Protein AF-A0A8J3SAU2-F1 (afdb_monomer_lite)

Organism: Planobispora rosea (NCBI:txid35762)

Structure (mmCIF, N/CA/C/O backbone):
data_AF-A0A8J3SAU2-F1
#
_entry.id   AF-A0A8J3SAU2-F1
#
loop_
_atom_site.group_PDB
_atom_site.id
_atom_site.type_symbol
_atom_site.label_atom_id
_atom_site.label_alt_id
_atom_site.label_comp_id
_atom_site.label_asym_id
_atom_site.label_entity_id
_atom_site.label_seq_id
_atom_site.pdbx_PDB_ins_code
_atom_site.Cartn_x
_atom_site.Cartn_y
_atom_site.Cartn_z
_atom_site.occupancy
_atom_site.B_iso_or_equiv
_atom_site.auth_seq_id
_atom_site.auth_comp_id
_atom_site.auth_asym_id
_atom_site.auth_atom_id
_atom_site.pdbx_PDB_model_num
ATOM 1 N N . MET A 1 1 ? -17.164 4.949 3.002 1.00 66.25 1 MET A N 1
ATOM 2 C CA . MET A 1 1 ? -15.833 5.592 3.132 1.00 66.25 1 MET A CA 1
ATOM 3 C C . MET A 1 1 ? -14.760 4.548 3.434 1.00 66.25 1 MET A C 1
ATOM 5 O O . MET A 1 1 ? -15.065 3.573 4.115 1.00 66.25 1 MET A O 1
ATOM 9 N N . VAL A 1 2 ? -13.533 4.731 2.931 1.00 74.06 2 VAL A N 1
ATOM 10 C CA . VAL A 1 2 ? -12.413 3.766 3.058 1.00 74.06 2 VAL A CA 1
ATOM 11 C C . VAL A 1 2 ? -12.105 3.434 4.522 1.00 74.06 2 VAL A C 1
ATOM 13 O O . VAL A 1 2 ? -11.921 2.268 4.854 1.00 74.06 2 VAL A O 1
ATOM 16 N N . MET A 1 3 ? -12.150 4.433 5.409 1.00 79.06 3 MET A N 1
ATOM 17 C CA . MET A 1 3 ? -11.854 4.253 6.837 1.00 79.06 3 MET A CA 1
ATOM 18 C C . MET A 1 3 ? -12.860 3.346 7.553 1.00 79.06 3 MET A C 1
ATOM 20 O O . MET A 1 3 ? -12.459 2.465 8.304 1.00 79.06 3 MET A O 1
ATOM 24 N N . HIS A 1 4 ? -14.154 3.477 7.247 1.00 74.62 4 HIS A N 1
ATOM 25 C CA . HIS A 1 4 ? -15.197 2.615 7.816 1.00 74.62 4 HIS A CA 1
ATOM 26 C C . HIS A 1 4 ? -15.057 1.161 7.352 1.00 74.62 4 HIS A C 1
ATOM 28 O O . HIS A 1 4 ? -15.196 0.239 8.147 1.00 74.62 4 HIS A O 1
ATOM 34 N N . ARG A 1 5 ? -14.737 0.940 6.067 1.00 77.50 5 ARG A N 1
ATOM 35 C CA . ARG A 1 5 ? -14.448 -0.409 5.542 1.00 77.50 5 ARG A CA 1
ATOM 36 C C . ARG A 1 5 ? -13.194 -1.015 6.174 1.00 77.50 5 ARG A C 1
ATOM 38 O O . ARG A 1 5 ? -13.095 -2.228 6.288 1.00 77.50 5 ARG A O 1
ATOM 45 N N . ALA A 1 6 ? -12.255 -0.168 6.582 1.00 71.50 6 ALA A N 1
ATOM 46 C CA . ALA A 1 6 ? -11.039 -0.560 7.278 1.00 71.50 6 ALA A CA 1
ATOM 47 C C . ALA A 1 6 ? -11.215 -0.715 8.797 1.00 71.50 6 ALA A C 1
ATOM 49 O O . ALA A 1 6 ? -10.228 -0.988 9.473 1.00 71.50 6 ALA A O 1
ATOM 50 N N . ALA A 1 7 ? -12.416 -0.474 9.340 1.00 75.00 7 ALA A N 1
ATOM 51 C CA . ALA A 1 7 ? -12.669 -0.374 10.779 1.00 75.00 7 ALA A CA 1
ATOM 52 C C . ALA A 1 7 ? -11.686 0.565 11.513 1.00 75.00 7 ALA A C 1
ATOM 54 O O . ALA A 1 7 ? -11.315 0.295 12.647 1.00 75.00 7 ALA A O 1
ATOM 55 N N . TRP A 1 8 ? -11.228 1.639 10.852 1.00 72.44 8 TRP A N 1
ATOM 56 C CA . TRP A 1 8 ? -10.194 2.551 11.371 1.00 72.44 8 TRP A CA 1
ATOM 57 C C . TRP A 1 8 ? -8.856 1.866 11.697 1.00 72.44 8 TRP A C 1
ATOM 59 O O . TRP A 1 8 ? -8.111 2.279 12.587 1.00 72.44 8 TRP A O 1
ATOM 69 N N . ARG A 1 9 ? -8.509 0.829 10.928 1.00 73.12 9 ARG A N 1
ATOM 70 C CA . ARG A 1 9 ? -7.254 0.081 11.071 1.00 73.12 9 ARG A CA 1
ATOM 71 C C . ARG A 1 9 ? -6.407 0.197 9.816 1.00 73.12 9 ARG A C 1
ATOM 73 O O . ARG A 1 9 ? -6.909 0.238 8.692 1.00 73.12 9 ARG A O 1
ATOM 80 N N . CYS A 1 10 ? -5.094 0.209 10.013 1.00 76.94 10 CYS A N 1
ATOM 81 C CA . CYS A 1 10 ? -4.149 0.086 8.914 1.00 76.94 10 CYS A CA 1
ATOM 82 C C . CYS A 1 10 ? -4.275 -1.295 8.246 1.00 76.94 10 CYS A C 1
ATOM 84 O O . CYS A 1 10 ? -4.288 -2.317 8.928 1.00 76.94 10 CYS A O 1
ATOM 86 N N . GLN A 1 11 ? -4.305 -1.325 6.913 1.00 78.56 11 GLN A N 1
ATOM 87 C CA . GLN A 1 11 ? -4.401 -2.540 6.095 1.00 78.56 11 GLN A CA 1
ATOM 88 C C . GLN A 1 11 ? -3.042 -2.938 5.475 1.00 78.56 11 GLN A C 1
ATOM 90 O O . GLN A 1 11 ? -2.994 -3.461 4.362 1.00 78.56 11 GLN A O 1
ATOM 95 N N . CYS A 1 12 ? -1.925 -2.673 6.172 1.00 75.81 12 CYS A N 1
ATOM 96 C CA . CYS A 1 12 ? -0.592 -3.120 5.745 1.00 75.81 12 CYS A CA 1
ATOM 97 C C . CYS A 1 12 ? -0.538 -4.660 5.689 1.00 75.81 12 CYS A C 1
ATOM 99 O O . CYS A 1 12 ? -1.033 -5.334 6.588 1.00 75.81 12 CYS A O 1
ATOM 101 N N . THR A 1 13 ? 0.123 -5.228 4.679 1.00 71.56 13 THR A N 1
ATOM 102 C CA . THR A 1 13 ? 0.445 -6.669 4.649 1.00 71.56 13 THR A CA 1
ATOM 103 C C . THR A 1 13 ? 1.711 -6.987 5.442 1.00 71.56 13 THR A C 1
ATOM 105 O O . THR A 1 13 ? 1.843 -8.072 6.002 1.00 71.56 13 THR A O 1
ATOM 108 N N . ARG A 1 14 ? 2.650 -6.035 5.518 1.00 68.31 14 ARG A N 1
ATOM 109 C CA . ARG A 1 14 ? 3.881 -6.149 6.303 1.00 68.31 14 ARG A CA 1
ATOM 110 C C . ARG A 1 14 ? 4.207 -4.819 6.955 1.00 68.31 14 ARG A C 1
ATOM 112 O O . ARG A 1 14 ? 4.544 -3.851 6.277 1.00 68.31 14 ARG A O 1
ATOM 119 N N . CYS A 1 15 ? 4.122 -4.775 8.276 1.00 69.56 15 CYS A N 1
ATOM 120 C CA . CYS A 1 15 ? 4.377 -3.546 9.005 1.00 69.56 15 CYS A CA 1
ATOM 121 C C . CYS A 1 15 ? 5.862 -3.409 9.406 1.00 69.56 15 CYS A C 1
ATOM 123 O O . CYS A 1 15 ? 6.438 -4.364 9.933 1.00 69.56 15 CYS A O 1
ATOM 125 N N . PRO A 1 16 ? 6.498 -2.243 9.149 1.00 59.84 16 PRO A N 1
ATOM 126 C CA . PRO A 1 16 ? 7.950 -2.061 9.276 1.00 59.84 16 PRO A CA 1
ATOM 127 C C . PRO A 1 16 ? 8.448 -2.014 10.725 1.00 59.84 16 PRO A C 1
ATOM 129 O O . PRO A 1 16 ? 9.619 -2.284 10.983 1.00 59.84 16 PRO A O 1
ATOM 132 N N . ALA A 1 17 ? 7.576 -1.713 11.688 1.00 56.22 17 ALA A N 1
ATOM 133 C CA . ALA A 1 17 ? 7.918 -1.782 13.101 1.00 56.22 17 ALA A CA 1
ATOM 134 C C . ALA A 1 17 ? 7.848 -3.242 13.582 1.00 56.22 17 ALA A C 1
ATOM 136 O O . ALA A 1 17 ? 6.811 -3.716 14.040 1.00 56.22 17 ALA A O 1
ATOM 137 N N . HIS A 1 18 ? 8.981 -3.944 13.523 1.00 47.38 18 HIS A N 1
ATOM 138 C CA . HIS A 1 18 ? 9.188 -5.323 14.003 1.00 47.38 18 HIS A CA 1
ATOM 139 C C . HIS A 1 18 ? 8.851 -5.540 15.502 1.00 47.38 18 HIS A C 1
ATOM 141 O O . HIS A 1 18 ? 8.913 -6.658 16.006 1.00 47.38 18 HIS A O 1
ATOM 147 N N . LYS A 1 19 ? 8.524 -4.464 16.228 1.00 44.19 19 LYS A N 1
ATOM 148 C CA . LYS A 1 19 ? 8.234 -4.428 17.669 1.00 44.19 19 LYS A CA 1
ATOM 149 C C . LYS A 1 19 ? 6.766 -4.126 18.004 1.00 44.19 19 LYS A C 1
ATOM 151 O O . LYS A 1 19 ? 6.452 -4.066 19.184 1.00 44.19 19 LYS A O 1
ATOM 156 N N . ARG A 1 20 ? 5.895 -3.905 17.008 1.00 47.12 20 ARG A N 1
ATOM 157 C CA . ARG A 1 20 ? 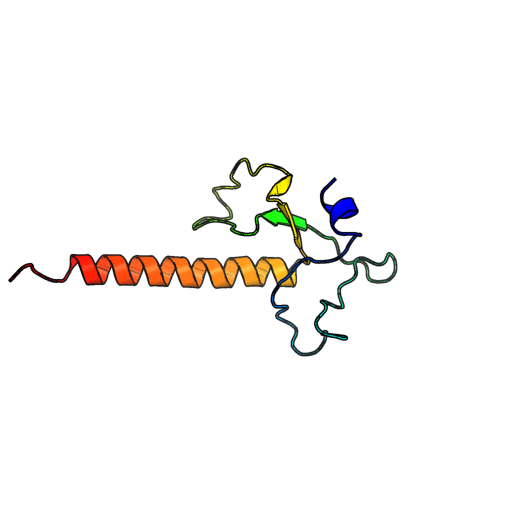4.467 -3.592 17.215 1.00 47.12 20 ARG A CA 1
ATOM 158 C C . ARG A 1 20 ? 3.522 -4.487 16.400 1.00 47.12 20 ARG A C 1
ATOM 160 O O . ARG A 1 20 ? 2.640 -4.007 15.681 1.00 47.12 20 ARG A O 1
ATOM 167 N N . GLN A 1 21 ? 3.811 -5.786 16.405 1.00 44.84 21 GLN A N 1
ATOM 168 C CA . GLN A 1 21 ? 2.950 -6.804 15.811 1.00 44.84 21 GLN A CA 1
ATOM 169 C C . GLN A 1 21 ? 2.343 -7.647 16.928 1.00 44.84 21 GLN A C 1
ATOM 171 O O . GLN A 1 21 ? 2.886 -8.690 17.287 1.00 44.84 21 GLN A O 1
ATOM 176 N N . TYR A 1 22 ? 1.204 -7.226 17.469 1.00 48.31 22 TYR A N 1
ATOM 177 C CA . TYR A 1 22 ? 0.394 -8.119 18.288 1.00 48.31 22 TYR A CA 1
ATOM 178 C C . TYR A 1 22 ? -0.417 -9.029 17.356 1.00 48.31 22 TYR A C 1
ATOM 180 O O . TYR A 1 22 ? -1.249 -8.564 16.577 1.00 48.31 22 TYR A O 1
ATOM 188 N N . GLN A 1 23 ? -0.131 -10.335 17.382 1.00 49.44 23 GLN A N 1
ATOM 189 C CA . GLN A 1 23 ? -0.803 -11.357 16.561 1.00 49.44 23 GLN A CA 1
ATOM 190 C C . GLN A 1 23 ? -0.815 -11.063 15.043 1.00 49.44 23 GLN A C 1
ATOM 192 O O . GLN A 1 23 ? -1.845 -11.203 14.385 1.00 49.44 23 GLN A O 1
ATOM 197 N N . GLY A 1 24 ? 0.313 -10.613 14.481 1.00 49.38 24 GLY A N 1
ATOM 198 C CA . GLY A 1 24 ? 0.435 -10.362 13.036 1.00 49.38 24 GLY A CA 1
ATOM 199 C C . GLY A 1 24 ? -0.330 -9.132 12.527 1.00 49.38 24 GLY A C 1
ATOM 200 O O . GLY A 1 24 ? -0.519 -8.987 11.322 1.00 49.38 24 GLY A O 1
ATOM 201 N N . ARG A 1 25 ? -0.772 -8.242 13.425 1.00 52.66 25 ARG A N 1
ATOM 202 C CA . ARG A 1 25 ? -1.521 -7.021 13.098 1.00 52.66 25 ARG A CA 1
ATOM 203 C C . ARG A 1 25 ? -0.699 -5.775 13.413 1.00 52.66 25 ARG A C 1
ATOM 205 O O . ARG A 1 25 ? 0.071 -5.763 14.366 1.00 52.66 25 ARG A O 1
ATOM 212 N N . CYS A 1 26 ? -0.860 -4.719 12.614 1.00 59.22 26 CYS A N 1
ATOM 213 C CA . CYS A 1 26 ? -0.314 -3.406 12.950 1.00 59.22 26 CYS A CA 1
ATOM 214 C C . CYS A 1 26 ? -1.013 -2.890 14.213 1.00 59.22 26 CYS A C 1
ATOM 216 O O . CYS A 1 26 ? -2.196 -2.572 14.147 1.00 59.22 26 CYS A O 1
ATOM 218 N N . GLU A 1 27 ? -0.307 -2.764 15.339 1.00 57.06 27 GLU A N 1
ATOM 219 C CA . GLU A 1 27 ? -0.876 -2.187 16.577 1.00 57.06 27 GLU A CA 1
ATOM 220 C C . GLU A 1 27 ? -1.172 -0.686 16.472 1.00 57.06 27 GLU A C 1
ATOM 222 O O . GLU A 1 27 ? -1.611 -0.062 17.432 1.00 57.06 27 GLU A O 1
ATOM 227 N N . THR A 1 28 ? -0.923 -0.064 15.319 1.00 54.97 28 THR A N 1
ATOM 228 C CA . THR A 1 28 ? -1.376 1.306 15.072 1.00 54.97 28 THR A CA 1
ATOM 229 C C . THR A 1 28 ? -2.847 1.282 14.680 1.00 54.97 28 THR A C 1
ATOM 231 O O . THR A 1 28 ? -3.225 1.529 13.535 1.00 54.97 28 THR A O 1
ATOM 234 N N . GLU A 1 29 ? -3.672 0.897 15.645 1.00 49.91 29 GLU A N 1
ATOM 235 C CA . GLU A 1 29 ? -5.095 1.177 15.632 1.00 49.91 29 GLU A CA 1
ATOM 236 C C . GLU A 1 29 ? -5.239 2.696 15.728 1.00 49.91 29 GLU A C 1
ATOM 238 O O . GLU A 1 29 ? -4.610 3.323 16.588 1.00 49.91 29 GLU A O 1
ATOM 243 N N . SER A 1 30 ? -6.020 3.302 14.830 1.00 53.06 30 SER A N 1
ATOM 244 C CA . SER A 1 30 ? -6.479 4.679 15.021 1.00 53.06 30 SER A CA 1
ATOM 245 C C . SER A 1 30 ? -7.565 4.655 16.091 1.00 53.06 30 SER A C 1
ATOM 247 O O . SER A 1 30 ? -8.714 4.981 15.821 1.00 53.06 30 SER A O 1
ATOM 249 N N . ASP A 1 31 ? -7.211 4.192 17.283 1.00 47.06 31 ASP A N 1
ATOM 250 C CA . ASP A 1 31 ? -8.036 4.384 18.453 1.00 47.06 31 ASP A CA 1
ATOM 251 C C . ASP A 1 31 ? -7.866 5.838 18.891 1.00 47.06 31 ASP A C 1
ATOM 253 O O . ASP A 1 31 ? -6.775 6.415 18.792 1.00 47.06 31 ASP A O 1
ATOM 257 N N . GLU A 1 32 ? -8.954 6.450 19.334 1.00 46.94 32 GLU A N 1
ATOM 258 C CA . GLU A 1 32 ? -9.040 7.865 19.700 1.00 46.94 32 GLU 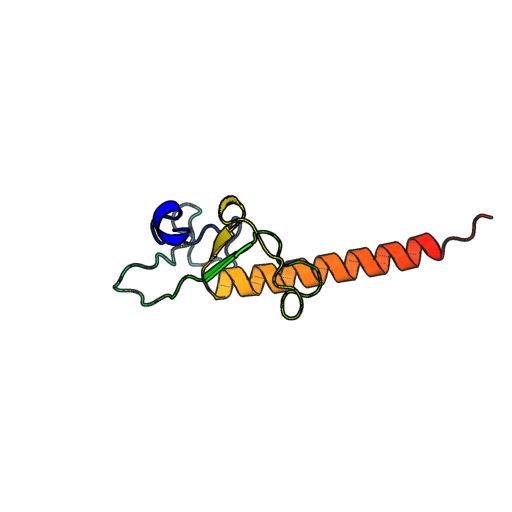A CA 1
ATOM 259 C C . GLU A 1 32 ? -7.984 8.243 20.761 1.00 46.94 32 GLU A C 1
ATOM 261 O O . GLU A 1 32 ? -7.589 9.403 20.875 1.00 46.94 32 GLU A O 1
ATOM 266 N N . GLN A 1 33 ? -7.446 7.241 21.468 1.00 42.69 33 GLN A N 1
ATOM 267 C CA . GLN A 1 33 ? -6.381 7.369 22.458 1.00 42.69 33 GLN A CA 1
ATOM 268 C C . GLN A 1 33 ? -4.941 7.418 21.895 1.00 42.69 33 GLN A C 1
ATOM 270 O O . GLN A 1 33 ? -4.044 7.849 22.619 1.00 42.69 33 GLN A O 1
ATOM 275 N N . THR A 1 34 ? -4.668 7.007 20.644 1.00 49.41 34 THR A N 1
ATOM 276 C CA . THR A 1 34 ? -3.290 6.946 20.082 1.00 49.41 34 THR A CA 1
ATOM 277 C C . THR A 1 34 ? -2.956 8.060 19.081 1.00 49.41 34 THR A C 1
ATOM 279 O O . THR A 1 34 ? -1.781 8.292 18.788 1.00 49.41 34 THR A O 1
ATOM 282 N N . GLY A 1 35 ? -3.964 8.770 18.560 1.00 54.47 35 GLY A N 1
ATOM 283 C CA . GLY A 1 35 ? -3.789 9.973 17.734 1.00 54.47 35 GLY A CA 1
ATOM 284 C C . GLY A 1 35 ? -3.232 9.751 16.319 1.00 54.47 35 GLY A C 1
ATOM 285 O O . GLY A 1 35 ? -2.820 10.716 15.668 1.00 54.47 35 GLY A O 1
ATOM 286 N N . VAL A 1 36 ? -3.194 8.517 15.805 1.00 62.38 36 VAL A N 1
ATOM 287 C CA . VAL A 1 36 ? -2.625 8.259 14.472 1.00 62.38 36 VAL A CA 1
ATOM 288 C C . VAL A 1 36 ? -3.633 8.524 13.358 1.00 62.38 36 VAL A C 1
ATOM 290 O O . VAL A 1 36 ? -4.611 7.807 13.189 1.00 62.38 36 VAL A O 1
ATOM 293 N N . ARG A 1 37 ? -3.343 9.528 12.524 1.00 69.44 37 ARG A N 1
ATOM 294 C CA . ARG A 1 37 ? -4.145 9.855 11.338 1.00 69.44 37 ARG A CA 1
ATOM 295 C C . ARG A 1 37 ? -3.934 8.819 10.234 1.00 69.44 37 ARG A C 1
ATOM 297 O O . ARG A 1 37 ? -2.816 8.657 9.744 1.00 69.44 37 ARG A O 1
ATOM 304 N N . LEU A 1 38 ? -5.010 8.151 9.822 1.00 75.69 38 LEU A N 1
ATOM 305 C CA . LEU A 1 38 ? -4.996 7.235 8.682 1.00 75.69 38 LEU A CA 1
ATOM 306 C C . LEU A 1 38 ? -5.106 7.981 7.353 1.00 75.69 38 LEU A C 1
ATOM 308 O O . LEU A 1 38 ? -5.813 8.980 7.228 1.00 75.69 38 LEU A O 1
ATOM 312 N N . ILE A 1 39 ? -4.439 7.436 6.342 1.00 83.38 39 ILE A N 1
ATOM 313 C CA . ILE A 1 39 ? -4.401 7.963 4.979 1.00 83.38 39 ILE A CA 1
ATOM 314 C C . ILE A 1 39 ? -5.106 6.963 4.061 1.00 83.38 39 ILE A C 1
ATOM 316 O O . ILE A 1 39 ? -4.841 5.762 4.130 1.00 83.38 39 ILE A O 1
ATOM 320 N N . ALA A 1 40 ? -6.023 7.436 3.215 1.00 85.44 40 ALA A N 1
ATOM 321 C CA . ALA A 1 40 ? -6.598 6.618 2.152 1.00 85.44 40 ALA A CA 1
ATOM 322 C C . ALA A 1 40 ? -5.677 6.695 0.933 1.00 85.44 40 ALA A C 1
ATOM 324 O O . ALA A 1 40 ? -5.553 7.754 0.325 1.00 85.44 40 ALA A O 1
ATOM 325 N N . ALA A 1 41 ? -5.030 5.586 0.592 1.00 84.50 41 ALA A N 1
ATOM 326 C CA . ALA A 1 41 ? -4.096 5.532 -0.526 1.00 84.50 41 ALA A CA 1
ATOM 327 C C . ALA A 1 41 ? -4.174 4.178 -1.249 1.00 84.50 41 ALA A C 1
ATOM 329 O O . ALA A 1 41 ? -4.584 3.182 -0.635 1.00 84.50 41 ALA A O 1
ATOM 330 N N . PRO A 1 42 ? -3.822 4.118 -2.545 1.00 83.00 42 PRO A N 1
ATOM 331 C CA . PRO A 1 42 ? -3.793 2.865 -3.291 1.00 83.00 42 PRO A CA 1
ATOM 332 C C . PRO A 1 42 ? -2.784 1.867 -2.722 1.00 83.00 42 PRO A C 1
ATOM 334 O O . PRO A 1 42 ? -1.827 2.233 -2.041 1.00 83.00 42 PRO A O 1
ATOM 337 N N . LEU A 1 43 ? -2.991 0.589 -3.047 1.00 81.38 43 LEU A N 1
ATOM 338 C CA . LEU A 1 43 ? -2.016 -0.469 -2.769 1.00 81.38 43 LEU A CA 1
ATOM 339 C C . LEU A 1 43 ? -0.740 -0.332 -3.610 1.00 81.38 43 LEU A C 1
ATOM 341 O O . LEU A 1 43 ? 0.337 -0.721 -3.157 1.00 81.38 43 LEU A O 1
ATOM 345 N N . ASP A 1 44 ? -0.862 0.217 -4.817 1.00 79.50 44 ASP A N 1
ATOM 346 C CA . ASP A 1 44 ? 0.276 0.578 -5.649 1.00 79.50 44 ASP A CA 1
ATOM 347 C C . ASP A 1 44 ? 0.271 2.089 -5.922 1.00 79.50 44 ASP A C 1
ATOM 349 O O . ASP A 1 44 ? -0.655 2.595 -6.558 1.00 79.50 44 ASP A O 1
ATOM 353 N N . PRO A 1 45 ? 1.263 2.831 -5.409 1.00 73.69 45 PRO A N 1
ATOM 354 C CA . PRO A 1 45 ? 1.365 4.268 -5.607 1.00 73.69 45 PRO A CA 1
ATOM 355 C C . PRO A 1 45 ? 2.037 4.649 -6.940 1.00 73.69 45 PRO A C 1
ATOM 357 O O . PRO A 1 45 ? 2.209 5.835 -7.207 1.00 73.69 45 PRO A O 1
ATOM 360 N N . GLY A 1 46 ? 2.426 3.677 -7.773 1.00 76.94 46 GLY A N 1
ATOM 361 C CA . GLY A 1 46 ? 3.108 3.922 -9.038 1.00 76.94 46 GLY A CA 1
ATOM 362 C C . GLY A 1 46 ? 4.570 4.382 -8.902 1.00 76.94 46 GLY A C 1
ATOM 363 O O . GLY A 1 46 ? 5.101 4.521 -7.793 1.00 76.94 46 GLY A O 1
ATOM 364 N N . PRO A 1 47 ? 5.245 4.614 -10.043 1.00 71.94 47 PRO A N 1
ATOM 365 C CA . PRO A 1 47 ? 6.656 5.004 -10.088 1.00 71.94 47 PRO A CA 1
ATOM 366 C C . PRO A 1 47 ? 6.903 6.442 -9.611 1.00 71.94 47 PRO A C 1
ATOM 368 O O . PRO A 1 47 ? 7.969 6.725 -9.062 1.00 71.94 47 PRO A O 1
ATOM 371 N N . ASP A 1 48 ? 5.913 7.333 -9.749 1.00 71.62 48 ASP A N 1
ATOM 372 C CA . ASP A 1 48 ? 5.966 8.699 -9.220 1.00 71.62 48 ASP A CA 1
ATOM 373 C C . ASP A 1 48 ? 4.727 9.024 -8.361 1.00 71.62 48 ASP A C 1
ATOM 375 O O . ASP A 1 48 ? 3.776 9.655 -8.828 1.00 71.62 48 ASP A O 1
ATOM 379 N N . PRO A 1 49 ? 4.740 8.615 -7.079 1.00 63.59 49 PRO A N 1
ATOM 380 C CA . PRO A 1 49 ? 3.605 8.781 -6.168 1.00 63.59 49 PRO A CA 1
ATOM 381 C C . PRO A 1 49 ? 3.229 10.229 -5.847 1.00 63.59 49 PRO A C 1
ATOM 383 O O . PRO A 1 49 ? 2.188 10.473 -5.242 1.00 63.59 49 PRO A O 1
ATOM 386 N N . LEU A 1 50 ? 4.130 11.176 -6.137 1.00 65.19 50 LEU A N 1
ATOM 387 C CA . LEU A 1 50 ? 3.964 12.592 -5.805 1.00 65.19 50 LEU A CA 1
ATOM 388 C C . LEU A 1 50 ? 3.414 13.386 -6.994 1.00 65.19 50 LEU A C 1
ATOM 390 O O . LEU A 1 50 ? 2.718 14.375 -6.783 1.00 65.19 50 LEU A O 1
ATOM 394 N N . ARG A 1 51 ? 3.714 12.968 -8.230 1.00 63.50 51 ARG A N 1
ATOM 395 C CA . ARG A 1 51 ? 3.218 13.596 -9.464 1.00 63.50 51 ARG A CA 1
ATOM 396 C C . ARG A 1 51 ? 1.966 12.928 -10.005 1.00 63.50 51 ARG A C 1
ATOM 398 O O . ARG A 1 51 ? 1.141 13.601 -10.614 1.00 63.50 51 ARG A O 1
ATOM 405 N N 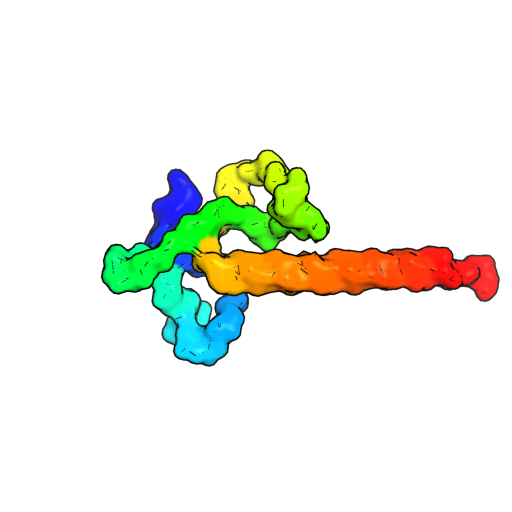. HIS A 1 52 ? 1.818 11.628 -9.782 1.00 58.22 52 HIS A N 1
ATOM 406 C CA . HIS A 1 52 ? 0.662 10.870 -10.220 1.00 58.22 52 HIS A CA 1
ATOM 407 C C . HIS A 1 52 ? -0.047 10.310 -8.997 1.00 58.22 52 HIS A C 1
ATOM 409 O O . HIS A 1 52 ? 0.315 9.264 -8.470 1.00 58.22 52 HIS A O 1
ATOM 415 N N . ILE A 1 53 ? -1.097 11.005 -8.565 1.00 57.16 53 ILE A N 1
ATOM 416 C CA . ILE A 1 53 ? -2.176 10.354 -7.830 1.00 57.16 53 ILE A CA 1
ATOM 417 C C . ILE A 1 53 ? -3.136 9.880 -8.921 1.00 57.16 53 ILE A C 1
ATOM 419 O O . ILE A 1 53 ? -3.898 10.703 -9.436 1.00 57.16 53 ILE A O 1
ATOM 423 N N . PRO A 1 54 ? -3.064 8.612 -9.373 1.00 58.09 54 PRO A N 1
ATOM 424 C CA . PRO A 1 54 ? -4.049 8.105 -10.309 1.00 58.09 54 PRO A CA 1
ATOM 425 C C . PRO A 1 54 ? -5.448 8.365 -9.749 1.00 58.09 54 PRO A C 1
ATOM 427 O O . PRO A 1 54 ? -5.655 8.391 -8.533 1.00 58.09 54 PRO A O 1
ATOM 430 N N . THR A 1 55 ? -6.424 8.569 -10.628 1.00 67.25 55 THR A N 1
ATOM 431 C CA . THR A 1 55 ? -7.835 8.564 -10.243 1.00 67.25 55 THR A CA 1
ATOM 432 C C . THR A 1 55 ? -8.186 7.130 -9.846 1.00 67.25 55 THR A C 1
ATOM 434 O O . THR A 1 55 ? -8.683 6.340 -10.641 1.00 67.25 55 THR A O 1
ATOM 437 N N . VAL A 1 56 ? -7.797 6.748 -8.631 1.00 70.31 56 VAL A N 1
ATOM 438 C CA . VAL A 1 56 ? -7.931 5.387 -8.132 1.00 70.31 56 VAL A CA 1
ATOM 439 C C . VAL A 1 56 ? -9.372 5.214 -7.668 1.00 70.31 56 VAL A C 1
ATOM 441 O O . VAL A 1 56 ? -9.831 5.985 -6.818 1.00 70.31 56 VAL A O 1
ATOM 444 N N . PRO A 1 57 ? -10.104 4.216 -8.190 1.00 77.88 57 PRO A N 1
ATOM 445 C CA . PRO A 1 57 ? -11.442 3.932 -7.705 1.00 77.88 57 PRO A CA 1
ATOM 446 C C . PRO A 1 57 ? -11.392 3.585 -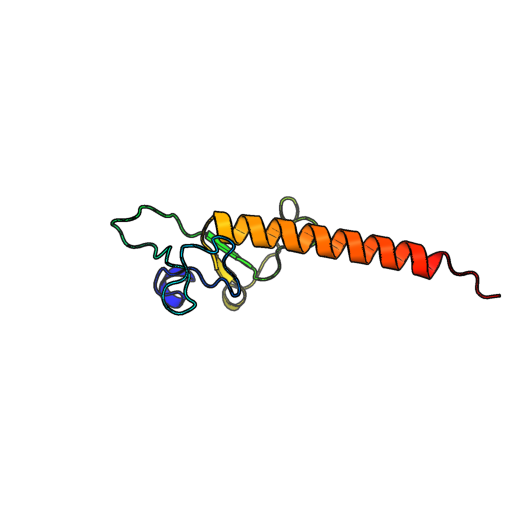6.216 1.00 77.88 57 PRO A C 1
ATOM 448 O O . PRO A 1 57 ? -10.459 2.940 -5.736 1.00 77.88 57 PRO A O 1
ATOM 451 N N . VAL A 1 58 ? -12.421 3.994 -5.474 1.00 77.25 58 VAL A N 1
ATOM 452 C CA . VAL A 1 58 ? -12.475 3.869 -4.007 1.00 77.25 58 VAL A CA 1
ATOM 453 C C . VAL A 1 58 ? -12.229 2.432 -3.523 1.00 77.25 58 VAL A C 1
ATOM 455 O O . VAL A 1 58 ? -11.662 2.240 -2.450 1.00 77.25 58 VAL A O 1
ATOM 458 N N . ASP A 1 59 ? -12.592 1.420 -4.311 1.00 78.88 59 ASP A N 1
ATOM 459 C CA . ASP A 1 59 ? -12.387 0.001 -3.990 1.00 78.88 59 ASP A CA 1
ATOM 460 C C . ASP A 1 59 ? -10.915 -0.451 -3.992 1.00 78.88 59 ASP A C 1
ATOM 462 O O . ASP A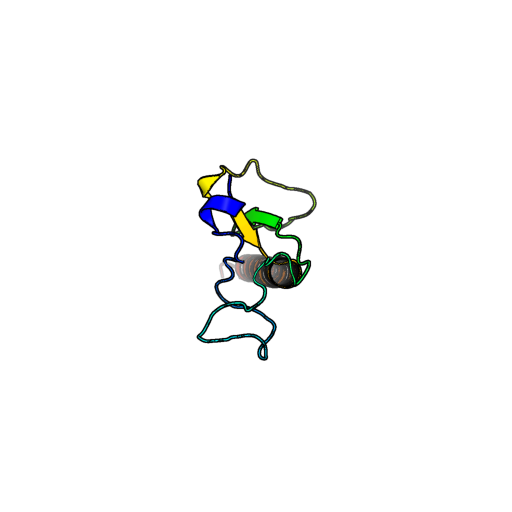 1 59 ? -10.558 -1.426 -3.320 1.00 78.88 59 ASP A O 1
ATOM 466 N N . GLN A 1 60 ? -10.046 0.285 -4.685 1.00 79.69 60 GLN A N 1
ATOM 467 C CA . GLN A 1 60 ? -8.599 0.057 -4.704 1.00 79.69 60 GLN A CA 1
ATOM 468 C C . GLN A 1 60 ? -7.853 0.865 -3.633 1.00 79.69 60 GLN A C 1
ATOM 470 O O . GLN A 1 60 ? -6.659 0.652 -3.412 1.00 79.69 60 GLN A O 1
ATOM 475 N N . LEU A 1 61 ? -8.549 1.763 -2.930 1.00 84.06 61 LEU A N 1
ATOM 476 C CA . LEU A 1 61 ? -7.987 2.464 -1.788 1.00 84.06 61 LEU A CA 1
ATOM 477 C C . LEU A 1 61 ? -7.956 1.550 -0.560 1.00 84.06 61 LEU A C 1
ATOM 479 O O . LEU A 1 61 ? -8.840 0.723 -0.304 1.00 84.06 61 LEU A O 1
ATOM 483 N N . ARG A 1 62 ? -6.907 1.725 0.232 1.00 84.12 62 ARG A N 1
ATOM 484 C CA . ARG A 1 62 ? -6.701 1.067 1.518 1.00 84.12 62 ARG A CA 1
ATOM 485 C C . ARG A 1 62 ? -6.402 2.130 2.566 1.00 84.12 62 ARG A C 1
ATOM 487 O O . ARG A 1 62 ? -5.971 3.235 2.241 1.00 84.12 62 ARG A O 1
ATOM 494 N N . ALA A 1 63 ? -6.687 1.806 3.822 1.00 85.81 63 ALA A N 1
ATOM 495 C CA . ALA A 1 63 ? -6.324 2.666 4.938 1.00 85.81 63 ALA A CA 1
ATOM 496 C C . ALA A 1 63 ? -4.889 2.356 5.370 1.00 85.81 63 ALA A C 1
ATOM 498 O O . ALA A 1 63 ? -4.555 1.199 5.630 1.00 85.81 63 ALA A O 1
ATOM 499 N N . TRP A 1 64 ? -4.058 3.388 5.469 1.00 82.25 64 TRP A N 1
ATOM 500 C CA . TRP A 1 64 ? -2.648 3.266 5.814 1.00 82.25 64 TRP A CA 1
ATOM 501 C C . TRP A 1 64 ? -2.290 4.124 7.015 1.00 82.25 64 TRP A C 1
ATOM 503 O O . TRP A 1 64 ? -2.721 5.269 7.131 1.00 82.25 64 TRP A O 1
ATOM 513 N N . CYS A 1 65 ? -1.429 3.580 7.869 1.00 81.19 65 CYS A N 1
ATOM 514 C CA . CYS A 1 65 ? -0.693 4.364 8.846 1.00 81.19 65 CYS A CA 1
ATOM 515 C C . CYS A 1 65 ? 0.456 5.126 8.144 1.00 81.19 65 CYS A C 1
ATOM 517 O O . CYS A 1 65 ? 1.039 4.565 7.209 1.00 81.19 65 CYS A O 1
ATOM 519 N N . PRO A 1 66 ? 0.848 6.343 8.577 1.00 79.19 66 PRO A N 1
ATOM 520 C CA . PRO A 1 66 ? 1.930 7.098 7.938 1.00 79.19 66 PRO A CA 1
ATOM 521 C C . PRO A 1 66 ? 3.245 6.312 7.759 1.00 79.19 66 PRO A C 1
ATOM 523 O O . PRO A 1 66 ? 3.745 6.278 6.635 1.00 79.19 66 PRO A O 1
ATOM 526 N N . PRO A 1 67 ? 3.780 5.585 8.768 1.00 78.62 67 PRO A N 1
ATOM 527 C CA . PRO A 1 67 ? 5.014 4.817 8.568 1.00 78.62 67 PRO A CA 1
ATOM 528 C C . PRO A 1 67 ? 4.827 3.594 7.657 1.00 78.62 67 PRO A C 1
ATOM 530 O O . PRO A 1 67 ? 5.766 3.155 6.997 1.00 78.62 67 PRO A O 1
ATOM 533 N N . CYS A 1 68 ? 3.616 3.037 7.594 1.00 80.00 68 CYS A N 1
ATOM 534 C CA . CYS A 1 68 ? 3.281 1.940 6.692 1.00 80.00 68 CYS A CA 1
ATOM 535 C C . CYS A 1 68 ? 3.269 2.420 5.236 1.00 80.00 68 CYS A C 1
ATOM 537 O O . CYS A 1 68 ? 3.792 1.741 4.354 1.00 80.00 68 CYS A O 1
ATOM 539 N N . TYR A 1 69 ? 2.679 3.596 5.002 1.00 83.31 69 TYR A N 1
ATOM 540 C CA . TYR A 1 69 ? 2.609 4.203 3.681 1.00 83.31 69 TYR A CA 1
ATOM 541 C C . TYR A 1 69 ? 3.989 4.652 3.193 1.00 83.31 69 TYR A C 1
ATOM 543 O O . TYR A 1 69 ? 4.368 4.338 2.071 1.00 83.31 69 TYR A O 1
ATOM 551 N N . ASP A 1 70 ? 4.792 5.288 4.048 1.00 82.75 70 ASP A N 1
ATOM 552 C CA . ASP A 1 70 ? 6.161 5.689 3.702 1.00 82.75 70 ASP A CA 1
ATOM 553 C C . ASP A 1 70 ? 7.038 4.488 3.304 1.00 82.75 70 ASP A C 1
ATOM 555 O O . ASP A 1 70 ? 7.760 4.514 2.299 1.00 82.75 70 ASP A O 1
ATOM 559 N N . ARG A 1 71 ? 6.897 3.368 4.027 1.00 83.44 71 ARG A N 1
ATOM 560 C CA . ARG A 1 71 ? 7.584 2.127 3.668 1.00 83.44 71 ARG A CA 1
ATOM 561 C C . ARG A 1 71 ? 7.112 1.575 2.327 1.00 83.44 71 ARG A C 1
ATOM 563 O O . ARG A 1 71 ? 7.962 1.156 1.544 1.00 83.44 71 ARG A O 1
ATOM 570 N N . LEU A 1 72 ? 5.802 1.565 2.067 1.00 85.56 72 LEU A N 1
ATOM 571 C CA . LEU A 1 72 ? 5.244 1.133 0.781 1.00 85.56 72 LEU A CA 1
ATOM 572 C C . LEU A 1 72 ? 5.843 1.955 -0.366 1.00 85.56 72 LEU A C 1
ATOM 574 O O . LEU A 1 72 ? 6.330 1.391 -1.340 1.00 85.56 72 LEU A O 1
ATOM 578 N N . ILE A 1 73 ? 5.864 3.279 -0.217 1.00 85.12 73 ILE A N 1
ATOM 579 C CA . ILE A 1 73 ? 6.421 4.212 -1.201 1.00 85.12 73 ILE A CA 1
ATOM 580 C C . ILE A 1 73 ? 7.903 3.927 -1.445 1.00 85.12 73 ILE A C 1
ATOM 582 O O . ILE A 1 73 ? 8.345 3.834 -2.591 1.00 85.12 73 ILE A O 1
ATOM 586 N N . THR A 1 74 ? 8.674 3.752 -0.373 1.00 85.19 74 THR A N 1
ATOM 587 C CA . THR A 1 74 ? 10.110 3.470 -0.456 1.00 85.19 74 THR A CA 1
ATOM 588 C C . THR A 1 74 ? 10.392 2.129 -1.136 1.00 85.19 74 THR A C 1
ATOM 590 O O . THR A 1 74 ? 11.268 2.054 -2.001 1.00 85.19 74 THR A O 1
ATOM 593 N N . ASP A 1 75 ? 9.649 1.079 -0.778 1.00 84.81 75 ASP A N 1
ATOM 594 C CA . ASP A 1 75 ? 9.809 -0.259 -1.352 1.00 84.81 75 ASP A CA 1
ATOM 595 C C . ASP A 1 75 ? 9.459 -0.264 -2.842 1.00 84.81 75 ASP A C 1
ATOM 597 O O . ASP A 1 75 ? 10.266 -0.692 -3.665 1.00 84.81 75 ASP A O 1
ATOM 601 N N . ARG A 1 76 ? 8.318 0.330 -3.210 1.00 85.31 76 ARG A N 1
ATOM 602 C CA . ARG A 1 76 ? 7.887 0.434 -4.609 1.00 85.31 76 ARG A CA 1
ATOM 603 C C . ARG A 1 76 ? 8.864 1.234 -5.455 1.00 85.31 76 ARG A C 1
ATOM 605 O O . ARG A 1 76 ? 9.242 0.781 -6.527 1.00 85.31 76 ARG A O 1
ATOM 612 N N . ARG A 1 77 ? 9.390 2.354 -4.954 1.00 84.31 77 ARG A N 1
ATOM 613 C CA . ARG A 1 77 ? 10.460 3.096 -5.647 1.00 84.31 77 ARG A CA 1
ATOM 614 C C . ARG A 1 77 ? 11.722 2.261 -5.847 1.00 84.31 77 ARG A C 1
ATOM 616 O O . ARG A 1 77 ? 12.392 2.392 -6.867 1.00 84.31 77 ARG A O 1
ATOM 623 N N . ALA A 1 78 ? 12.098 1.431 -4.875 1.00 85.94 78 ALA A N 1
ATOM 624 C CA . ALA A 1 78 ? 13.232 0.528 -5.037 1.00 85.94 78 ALA A CA 1
ATOM 625 C C . ALA A 1 78 ? 12.950 -0.557 -6.089 1.00 85.94 78 ALA A C 1
ATOM 627 O O . ALA A 1 78 ? 13.846 -0.857 -6.874 1.00 85.94 78 ALA A O 1
ATOM 628 N N . GLN A 1 79 ? 11.728 -1.095 -6.135 1.00 84.94 79 GLN A N 1
ATOM 629 C CA . GLN A 1 79 ? 11.298 -2.055 -7.155 1.00 84.94 79 GLN A CA 1
ATOM 630 C C . GLN A 1 79 ? 11.333 -1.436 -8.553 1.00 84.94 79 GLN A C 1
ATOM 632 O O . GLN A 1 79 ? 12.091 -1.923 -9.383 1.00 84.94 79 GLN A O 1
ATOM 637 N N . TYR A 1 80 ? 10.673 -0.295 -8.767 1.00 84.19 80 TYR A N 1
ATOM 638 C CA . TYR A 1 80 ? 10.666 0.386 -10.065 1.00 84.19 80 TYR A CA 1
ATOM 639 C C . TYR A 1 80 ? 12.074 0.749 -10.553 1.00 84.19 80 TYR A C 1
ATOM 641 O O . TYR A 1 80 ? 12.378 0.606 -11.735 1.00 84.19 80 TYR A O 1
ATOM 649 N N . ARG A 1 81 ? 12.972 1.178 -9.652 1.00 85.56 81 ARG A N 1
ATOM 650 C CA . ARG A 1 81 ? 14.382 1.424 -10.007 1.00 85.56 81 ARG A CA 1
ATOM 651 C C . ARG A 1 81 ? 15.099 0.152 -10.440 1.00 85.56 81 ARG A C 1
ATOM 653 O O . ARG A 1 81 ? 15.835 0.191 -11.419 1.00 85.56 81 ARG A O 1
ATOM 660 N N . LYS A 1 82 ? 14.882 -0.960 -9.730 1.00 84.75 82 LYS A N 1
ATOM 661 C CA . LYS A 1 82 ? 15.431 -2.258 -10.133 1.00 84.75 82 LYS A CA 1
ATOM 662 C C . LYS A 1 82 ? 14.873 -2.659 -11.492 1.00 84.75 82 LYS A C 1
ATOM 664 O O . LYS A 1 82 ? 15.651 -2.985 -12.370 1.00 84.75 82 LYS A O 1
ATOM 669 N N . GLU A 1 83 ? 13.561 -2.607 -11.690 1.00 83.38 83 GLU A N 1
ATOM 670 C CA . GLU A 1 83 ? 12.918 -2.962 -12.962 1.00 83.38 83 GLU A CA 1
ATOM 671 C C . GLU A 1 83 ? 13.457 -2.127 -14.131 1.00 83.38 83 GLU A C 1
ATOM 673 O O . GLU A 1 83 ? 13.785 -2.689 -15.172 1.00 83.38 83 GLU A O 1
ATOM 678 N N . ALA A 1 84 ? 13.648 -0.818 -13.940 1.00 82.19 84 ALA A N 1
ATOM 679 C CA . ALA A 1 84 ? 14.279 0.045 -14.936 1.00 82.19 84 ALA A CA 1
ATOM 680 C C . ALA A 1 84 ? 15.738 -0.356 -15.224 1.00 82.19 84 ALA A C 1
ATOM 682 O O . ALA A 1 84 ? 16.145 -0.406 -16.382 1.00 82.19 84 ALA A O 1
ATOM 683 N N . GLU A 1 85 ? 16.523 -0.687 -14.194 1.00 83.38 85 GLU A N 1
ATOM 684 C CA . GLU A 1 85 ? 17.897 -1.184 -14.354 1.00 83.38 85 GLU A CA 1
ATOM 685 C C . GLU A 1 85 ? 17.936 -2.516 -15.121 1.00 83.38 85 GLU A C 1
ATOM 687 O O . GLU A 1 85 ? 18.744 -2.682 -16.038 1.00 83.38 85 GLU A O 1
ATOM 692 N N . TRP A 1 86 ? 17.024 -3.442 -14.808 1.00 76.19 86 TRP A N 1
ATOM 693 C CA . TRP A 1 86 ? 16.870 -4.707 -15.528 1.00 76.19 86 TRP A CA 1
ATOM 694 C C . TRP A 1 86 ? 16.505 -4.477 -16.994 1.00 76.19 86 TRP A C 1
ATOM 696 O O . TRP A 1 86 ? 17.134 -5.069 -17.865 1.00 76.19 86 TRP A O 1
ATOM 706 N N . GLN A 1 87 ? 15.556 -3.583 -17.281 1.00 75.31 87 GLN A N 1
ATOM 707 C CA . GLN A 1 87 ? 15.162 -3.244 -18.651 1.00 75.31 87 GLN A CA 1
ATOM 708 C C . GLN A 1 87 ? 16.307 -2.624 -19.461 1.00 75.31 87 GLN A C 1
ATOM 710 O O . GLN A 1 87 ? 16.471 -2.949 -20.636 1.00 75.31 87 GLN A O 1
ATOM 715 N N . ILE A 1 88 ? 17.120 -1.755 -18.851 1.00 75.50 88 ILE A N 1
ATOM 716 C CA . ILE A 1 88 ? 18.311 -1.191 -19.503 1.00 75.50 88 ILE A CA 1
ATOM 717 C C . ILE A 1 88 ? 19.311 -2.303 -19.824 1.00 75.50 88 ILE A C 1
ATOM 719 O O . ILE A 1 88 ? 19.855 -2.336 -20.926 1.00 75.50 88 ILE A O 1
ATOM 723 N N . ARG A 1 89 ? 19.536 -3.226 -18.883 1.00 73.06 89 ARG A N 1
ATOM 724 C CA . ARG A 1 89 ? 20.482 -4.329 -19.062 1.00 73.06 89 ARG A CA 1
ATOM 725 C C . ARG A 1 89 ? 20.036 -5.319 -20.133 1.00 73.06 89 ARG A C 1
ATOM 727 O O . ARG A 1 89 ? 20.864 -5.734 -20.932 1.00 73.06 89 ARG A O 1
ATOM 734 N N . ASP A 1 90 ? 18.754 -5.667 -20.163 1.00 72.38 90 ASP A N 1
ATOM 735 C CA . ASP A 1 90 ? 18.174 -6.576 -21.158 1.00 72.38 90 ASP A CA 1
ATOM 736 C C . ASP A 1 90 ? 18.265 -5.975 -22.570 1.00 72.38 90 ASP A C 1
ATOM 738 O O . ASP A 1 90 ? 18.720 -6.620 -23.509 1.00 72.38 90 ASP A O 1
ATOM 742 N N . ARG A 1 91 ? 17.983 -4.671 -22.696 1.00 66.00 91 ARG A N 1
ATOM 743 C CA . ARG A 1 91 ? 18.143 -3.920 -23.950 1.00 66.00 91 ARG A CA 1
ATOM 744 C C . ARG A 1 91 ? 19.604 -3.749 -24.384 1.00 66.00 91 ARG A C 1
ATOM 746 O O . ARG A 1 91 ? 19.857 -3.462 -25.551 1.00 66.00 91 ARG A O 1
ATOM 753 N N . ALA A 1 92 ? 20.550 -3.888 -23.458 1.00 64.50 92 ALA A N 1
ATOM 754 C CA . ALA A 1 92 ? 21.982 -3.831 -23.728 1.00 64.50 92 ALA A CA 1
ATOM 755 C C . ALA A 1 92 ? 22.577 -5.191 -24.132 1.00 64.50 92 ALA A C 1
ATOM 757 O O . ALA A 1 92 ? 23.755 -5.228 -24.485 1.00 64.50 92 ALA A O 1
ATOM 758 N N . VAL A 1 93 ? 21.802 -6.286 -24.107 1.00 60.38 93 VAL A N 1
ATOM 759 C CA . VAL A 1 93 ? 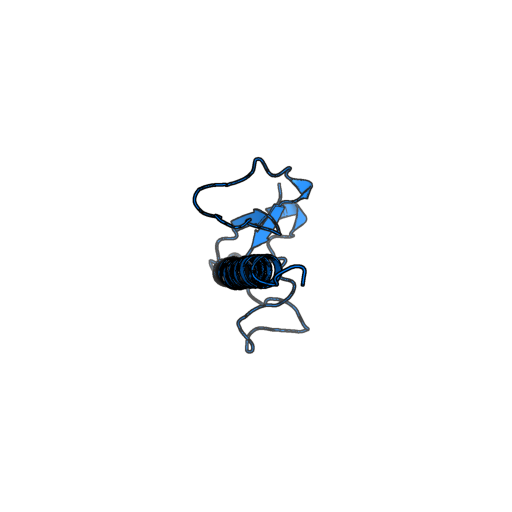22.226 -7.572 -24.676 1.00 60.38 93 VAL A CA 1
ATOM 760 C C . VAL A 1 93 ? 22.174 -7.447 -26.202 1.00 60.38 93 VAL A C 1
ATOM 762 O O . VAL A 1 93 ? 21.084 -7.311 -26.765 1.00 60.38 93 VAL A O 1
ATOM 765 N N . PRO A 1 94 ? 23.319 -7.459 -26.906 1.00 59.31 94 PRO A N 1
ATOM 766 C CA . PRO A 1 94 ? 23.308 -7.488 -28.357 1.00 59.31 94 PRO A CA 1
ATOM 767 C C . PRO A 1 94 ? 22.684 -8.811 -28.806 1.00 59.31 94 PRO A C 1
ATOM 769 O O . PRO A 1 94 ? 23.009 -9.865 -28.265 1.00 59.31 94 PRO A O 1
ATOM 772 N N . LEU A 1 95 ? 21.806 -8.762 -29.807 1.00 60.53 95 LEU A N 1
ATOM 773 C CA . LEU A 1 95 ? 21.361 -9.944 -30.548 1.00 60.53 95 LEU A CA 1
ATOM 774 C C . LEU A 1 95 ? 22.522 -10.475 -31.405 1.00 60.53 95 LEU A C 1
ATOM 776 O O . LEU A 1 95 ? 22.470 -10.320 -32.620 1.00 60.53 95 LEU A O 1
ATOM 780 N N . PHE A 1 96 ? 23.575 -11.031 -30.803 1.00 54.78 96 PHE A N 1
ATOM 781 C CA . PHE A 1 96 ? 24.655 -11.711 -31.525 1.00 54.78 96 PHE A CA 1
ATOM 782 C C . PHE A 1 96 ? 25.243 -12.851 -30.696 1.00 54.78 96 PHE A C 1
ATOM 784 O O . PHE A 1 96 ? 25.748 -12.573 -29.586 1.00 54.78 96 PHE A O 1
#

Sequence (96 aa):
MVMHRAAWRCQCTRCPAHKRQYQGRCETESDEQTGVRLIAAPLDPGPDPLRHIPTVPVDQLRAWCPPCYDRLITDRRAQYRKEAEWQIRDRAVPLF

Radius of gyration: 16.99 Å; chains: 1; bounding box: 40×25×54 Å

Foldseek 3Di:
DQCVVQVQAAPFQDAPPPPQQDPNGRVPRVDVVPPFDWDWAALQCPLDNPVDPDPDPSVRTHIHTPRSVVVSNVVNNVVVVVVVVVVVVVVVPDPD

Secondary structure (DSSP, 8-state):
-HHHHTTTB---SS-S-TT-EETTEES-B--TTT----EEEES---S-TTT------GGGEEEE-HHHHHHHHHHHHHHHHHHHHHHHHHHTS---

pLDDT: mean 70.43, std 12.79, range [42.69, 85.94]